Protein AF-A0A949ELI7-F1 (afdb_monomer)

Secondary structure (DSSP, 8-state):
------HHHHHHHHHHHHHTT-----------------TTGGGHHHHHHS--GGGT----GGGS-EEEE-TTTTT-EEEE-TTSS-S-SSS-S---

Radius of gyration: 21.1 Å; Cα contacts (8 Å, |Δi|>4): 70; chains: 1; bounding box: 46×26×59 Å

Nearest PDB structures (foldseek):
  5mrc-assembly1_66  TM=2.007E-01  e=7.006E+00  Saccharomyces cerevisiae

Sequence (96 aa):
MARERSFEAIKDIIKSIRKEKIECEIETFIHGAMCVSLSGRCFLSSYAFSKSANRGKCVQPCRRKYLITDLEEKGNKYILGKDYIRIYERIFPGDT

Structure (mmCIF, N/CA/C/O backbone):
data_AF-A0A949ELI7-F1
#
_entry.id   AF-A0A949ELI7-F1
#
loop_
_atom_site.group_PDB
_atom_site.id
_atom_site.type_symbol
_atom_site.label_atom_id
_atom_site.label_alt_id
_atom_site.label_comp_id
_atom_site.label_asym_id
_atom_site.label_entity_id
_atom_site.label_seq_id
_atom_site.pdbx_PDB_ins_code
_atom_site.Cartn_x
_atom_site.Cartn_y
_atom_site.Cartn_z
_atom_site.occupancy
_atom_site.B_iso_or_equiv
_atom_site.auth_seq_id
_atom_site.auth_comp_id
_atom_site.auth_asym_id
_atom_site.auth_atom_id
_atom_site.pdbx_PDB_model_num
ATOM 1 N N . MET A 1 1 ? -0.969 10.454 22.392 1.00 39.78 1 MET A N 1
ATOM 2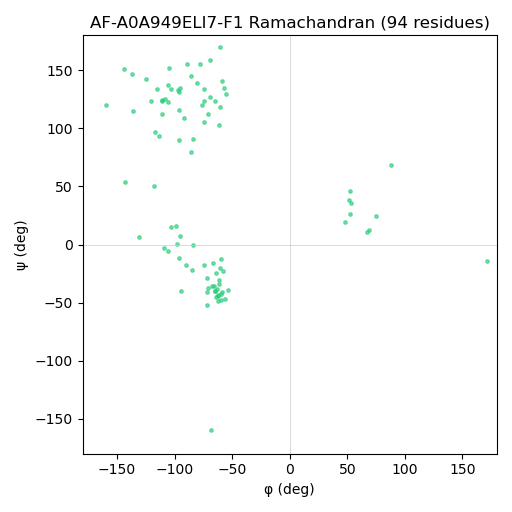 C CA . MET A 1 1 ? -0.730 10.076 20.979 1.00 39.78 1 MET A CA 1
ATOM 3 C C . MET A 1 1 ? -1.254 8.670 20.757 1.00 39.78 1 MET A C 1
ATOM 5 O O . MET A 1 1 ? -0.818 7.774 21.474 1.00 39.78 1 MET A O 1
ATOM 9 N N . ALA A 1 2 ? -2.176 8.481 19.812 1.00 56.47 2 ALA A N 1
ATOM 10 C CA . ALA A 1 2 ? -2.608 7.151 19.389 1.00 56.47 2 ALA A CA 1
ATOM 11 C C . ALA A 1 2 ? -1.421 6.434 18.725 1.00 56.47 2 ALA A C 1
ATOM 13 O O . ALA A 1 2 ? -0.793 6.984 17.823 1.00 56.47 2 ALA A O 1
ATOM 14 N N . ARG A 1 3 ? -1.059 5.254 19.235 1.00 70.94 3 ARG A N 1
ATOM 15 C CA . ARG A 1 3 ? 0.002 4.406 18.677 1.00 70.94 3 ARG A CA 1
ATOM 16 C C . ARG A 1 3 ? -0.645 3.243 17.946 1.00 70.94 3 ARG A C 1
ATOM 18 O O . ARG A 1 3 ? -1.714 2.792 18.351 1.00 70.94 3 ARG A O 1
ATOM 25 N N . GLU A 1 4 ? 0.032 2.717 16.935 1.00 82.56 4 GLU A N 1
ATOM 26 C CA . GLU A 1 4 ? -0.331 1.418 16.381 1.00 82.56 4 GLU A CA 1
ATOM 27 C C . GLU A 1 4 ? -0.263 0.331 17.472 1.00 82.56 4 GLU A C 1
ATOM 29 O O . GLU A 1 4 ? 0.568 0.366 18.395 1.00 82.56 4 GLU A O 1
ATOM 34 N N . ARG A 1 5 ? -1.226 -0.588 17.429 1.00 86.19 5 ARG A N 1
ATOM 35 C CA . ARG A 1 5 ? -1.429 -1.660 18.409 1.00 86.19 5 ARG A CA 1
ATOM 36 C C . ARG A 1 5 ? -1.752 -2.947 17.662 1.00 86.19 5 ARG A C 1
ATOM 38 O O . ARG A 1 5 ? -2.402 -2.901 16.620 1.00 86.19 5 ARG A O 1
ATOM 45 N N . SER A 1 6 ? -1.321 -4.081 18.207 1.00 89.69 6 SER A N 1
ATOM 46 C CA . SER A 1 6 ? -1.749 -5.389 17.712 1.00 89.69 6 SER A CA 1
ATOM 47 C C . SER A 1 6 ? -3.225 -5.635 18.026 1.00 89.69 6 SER A C 1
ATOM 49 O O . SER A 1 6 ? -3.792 -5.038 18.949 1.00 89.69 6 SER A O 1
ATOM 51 N N . PHE A 1 7 ? -3.848 -6.549 17.283 1.00 90.06 7 PHE A N 1
ATOM 52 C CA . PHE A 1 7 ? -5.237 -6.935 17.524 1.00 90.06 7 PHE A CA 1
ATOM 53 C C . PHE A 1 7 ? -5.432 -7.553 18.911 1.00 90.06 7 PHE A C 1
ATOM 55 O O . PHE A 1 7 ? -6.468 -7.335 19.539 1.00 90.06 7 PHE A O 1
ATOM 62 N N . GLU A 1 8 ? -4.440 -8.286 19.414 1.00 93.19 8 GLU A N 1
ATOM 63 C CA . GLU A 1 8 ? -4.440 -8.870 20.756 1.00 93.19 8 GLU A CA 1
ATOM 64 C C . GLU A 1 8 ? -4.496 -7.772 21.822 1.00 93.19 8 GLU A C 1
ATOM 66 O O . GLU A 1 8 ? -5.374 -7.794 22.682 1.00 93.19 8 GLU A O 1
ATOM 71 N N . ALA A 1 9 ? -3.646 -6.747 21.702 1.00 90.88 9 ALA A N 1
ATOM 72 C CA . ALA A 1 9 ? -3.633 -5.627 22.637 1.00 90.88 9 ALA A CA 1
ATOM 73 C C . ALA A 1 9 ? -4.952 -4.835 22.607 1.00 90.88 9 ALA A C 1
ATOM 75 O O . ALA A 1 9 ? -5.450 -4.424 23.653 1.00 90.88 9 ALA A O 1
ATOM 76 N N . ILE A 1 10 ? -5.547 -4.649 21.422 1.00 91.88 10 ILE A N 1
ATOM 77 C CA . ILE A 1 10 ? -6.861 -4.001 21.283 1.00 91.88 10 ILE A CA 1
ATOM 78 C C . ILE A 1 10 ? -7.940 -4.821 22.005 1.00 91.88 10 ILE A C 1
ATOM 80 O O . ILE A 1 10 ? -8.740 -4.258 22.754 1.00 91.88 10 ILE A O 1
ATOM 84 N N . LYS A 1 11 ? -7.949 -6.152 21.843 1.00 92.81 11 LYS A N 1
ATOM 85 C CA . LYS A 1 11 ? -8.892 -7.041 22.547 1.00 92.81 11 LYS A CA 1
ATOM 86 C C . LYS A 1 11 ? -8.763 -6.926 24.062 1.00 92.81 11 LYS A C 1
ATOM 88 O O . LYS A 1 11 ? -9.783 -6.927 24.749 1.00 92.81 11 LYS A O 1
ATOM 93 N N . ASP A 1 12 ? -7.545 -6.831 24.578 1.00 94.06 12 ASP A N 1
ATOM 94 C CA . ASP A 1 12 ? -7.320 -6.740 26.019 1.00 94.06 12 ASP A CA 1
ATOM 95 C C . ASP A 1 12 ? -7.770 -5.390 26.588 1.00 94.06 12 ASP A C 1
ATOM 97 O O . ASP A 1 12 ? -8.410 -5.361 27.637 1.00 94.06 12 ASP A O 1
ATOM 101 N N . ILE A 1 13 ? -7.577 -4.290 25.851 1.00 92.06 13 ILE A N 1
ATOM 102 C CA . ILE A 1 13 ? -8.137 -2.976 26.212 1.00 92.06 13 ILE A CA 1
ATOM 103 C C . ILE A 1 13 ? -9.671 -3.042 26.287 1.00 92.06 13 ILE A C 1
ATOM 105 O O . ILE A 1 13 ? -10.259 -2.618 27.283 1.00 92.06 13 ILE A O 1
ATOM 109 N N . ILE A 1 14 ? -10.323 -3.631 25.275 1.00 91.94 14 ILE A N 1
ATOM 110 C CA . ILE A 1 14 ? -11.788 -3.786 25.242 1.00 91.94 14 ILE A CA 1
ATOM 111 C C . ILE A 1 14 ? -12.281 -4.604 26.446 1.00 91.94 14 ILE A C 1
ATOM 113 O O . ILE A 1 14 ? -13.295 -4.265 27.058 1.00 91.94 14 ILE A O 1
ATOM 117 N N . LYS A 1 15 ? -11.579 -5.688 26.803 1.00 94.44 15 LYS A N 1
ATOM 118 C CA . LYS A 1 15 ? -11.929 -6.509 27.973 1.00 94.44 15 LYS A CA 1
ATOM 119 C C . LYS A 1 15 ? -11.830 -5.715 29.274 1.00 94.44 15 LYS A C 1
ATOM 121 O O . LYS A 1 15 ? -12.736 -5.831 30.096 1.00 94.44 15 LYS A O 1
ATOM 126 N N . SER A 1 16 ? -10.777 -4.920 29.459 1.00 93.62 16 SER A N 1
ATOM 127 C CA . SER A 1 16 ? -10.596 -4.108 30.669 1.00 93.62 16 SER A CA 1
ATOM 128 C C . SER A 1 16 ? -11.691 -3.053 30.819 1.00 93.62 16 SER A C 1
ATOM 130 O O . SER A 1 16 ? -12.309 -2.976 31.876 1.00 93.62 16 SER A O 1
ATOM 132 N N . ILE A 1 17 ? -12.032 -2.342 29.738 1.00 94.00 17 ILE A N 1
ATOM 133 C CA . ILE A 1 17 ? -13.133 -1.361 29.717 1.00 94.00 17 ILE A CA 1
ATOM 134 C C . ILE A 1 17 ? -14.454 -2.010 30.154 1.00 94.00 17 ILE A C 1
ATOM 136 O O . ILE A 1 17 ? -15.155 -1.494 31.025 1.00 94.00 17 ILE A O 1
ATOM 140 N N . ARG A 1 18 ? -14.768 -3.194 29.606 1.00 91.94 18 ARG A N 1
ATOM 141 C CA . ARG A 1 18 ? -15.977 -3.953 29.972 1.00 91.94 18 ARG A CA 1
ATOM 142 C C . ARG A 1 18 ? -15.957 -4.426 31.424 1.00 91.94 18 ARG A C 1
ATOM 144 O O . ARG A 1 18 ? -16.992 -4.392 32.083 1.00 91.94 18 ARG A O 1
ATOM 151 N N . LYS A 1 19 ? -14.800 -4.874 31.923 1.00 94.38 19 LYS A N 1
ATOM 152 C CA . LYS A 1 19 ? -14.629 -5.335 33.309 1.00 94.38 19 LYS A CA 1
ATOM 153 C C . LYS A 1 19 ? -14.843 -4.198 34.309 1.00 94.38 19 LYS A C 1
ATOM 155 O O . LYS A 1 19 ? -15.472 -4.413 35.340 1.00 94.38 19 LYS A O 1
ATOM 160 N N . GLU A 1 20 ? -14.350 -3.007 33.990 1.00 95.19 20 GLU A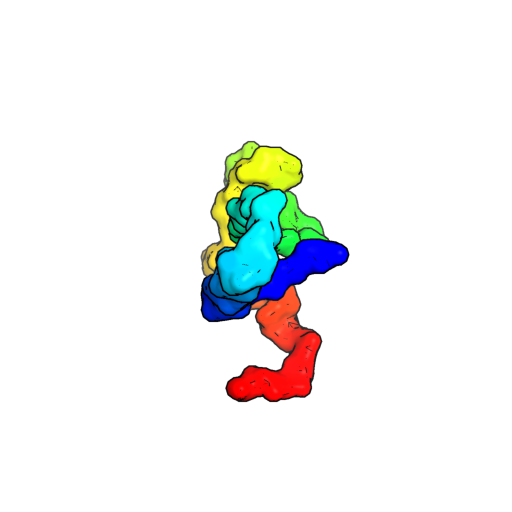 N 1
ATOM 161 C CA . GLU A 1 20 ? -14.453 -1.813 34.835 1.00 95.19 20 GLU A CA 1
ATOM 162 C C . GLU A 1 20 ? -15.785 -1.064 34.665 1.00 95.19 20 GLU A C 1
ATOM 164 O O . GLU A 1 20 ? -16.025 -0.084 35.362 1.00 95.19 20 GLU A O 1
ATOM 169 N N . LYS A 1 21 ? -16.680 -1.548 33.786 1.00 93.31 21 LYS A N 1
ATOM 170 C CA . LYS A 1 21 ? -17.979 -0.927 33.464 1.00 93.31 21 LYS A CA 1
ATOM 171 C C . LYS A 1 21 ? -17.848 0.546 33.056 1.00 93.31 21 LYS A C 1
ATOM 173 O O . LYS A 1 21 ? -18.709 1.362 33.377 1.00 93.31 21 LYS A O 1
ATOM 178 N N . ILE A 1 22 ? -16.770 0.876 32.349 1.00 94.50 22 ILE A N 1
ATOM 179 C CA . ILE A 1 22 ? -16.557 2.219 31.814 1.00 94.50 22 ILE A CA 1
ATOM 180 C C . ILE A 1 22 ? -17.452 2.373 30.585 1.00 94.50 22 ILE A C 1
ATOM 182 O O . ILE A 1 22 ? -17.332 1.618 29.620 1.00 94.50 22 ILE A O 1
ATOM 186 N N . GLU A 1 23 ? -18.356 3.344 30.626 1.00 91.88 23 GLU A N 1
ATOM 187 C CA . GLU A 1 23 ? -19.255 3.651 29.519 1.00 91.88 23 GLU A CA 1
ATOM 188 C C . GLU A 1 23 ? -18.534 4.570 28.523 1.00 91.88 23 GLU A C 1
ATOM 190 O O . GLU A 1 23 ? -18.502 5.791 28.670 1.00 91.88 23 GLU A O 1
ATOM 195 N N . CYS A 1 24 ? -17.867 3.968 27.537 1.00 90.56 24 CYS A N 1
ATOM 196 C CA . CYS A 1 24 ? -17.225 4.687 26.442 1.00 90.56 24 CYS A CA 1
ATOM 197 C C . CYS A 1 24 ? -17.323 3.914 25.122 1.00 90.56 24 CYS A C 1
ATOM 199 O O . CYS A 1 24 ? -17.369 2.681 25.094 1.00 90.56 24 CYS A O 1
ATOM 201 N N . GLU A 1 25 ? -17.338 4.652 24.014 1.00 88.75 25 GLU A N 1
ATOM 202 C CA . GLU A 1 25 ? -17.293 4.079 22.672 1.00 88.75 25 GLU A CA 1
ATOM 203 C C . GLU A 1 25 ? -15.846 3.838 22.233 1.00 88.75 25 GLU A C 1
ATOM 205 O O . GLU A 1 25 ? -14.933 4.597 22.566 1.00 88.75 25 GLU A O 1
ATOM 210 N N . ILE A 1 26 ? -15.631 2.761 21.475 1.00 87.62 26 ILE A N 1
ATOM 211 C CA . ILE A 1 26 ? -14.308 2.380 20.980 1.00 87.62 26 ILE A CA 1
ATOM 212 C C . ILE A 1 26 ? -14.280 2.584 19.474 1.00 87.62 26 ILE A C 1
ATOM 214 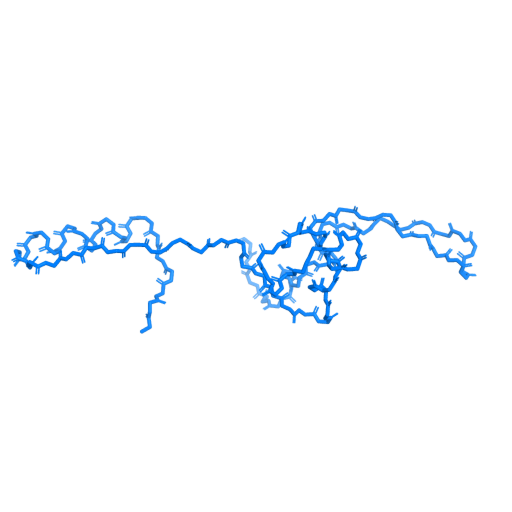O O . ILE A 1 26 ? -14.917 1.848 18.723 1.00 87.62 26 ILE A O 1
ATOM 218 N N . GLU A 1 27 ? -13.480 3.550 19.040 1.00 88.88 27 GLU A N 1
ATOM 219 C CA . GLU A 1 27 ? -13.194 3.799 17.634 1.00 88.88 27 GLU A CA 1
ATOM 220 C C . GLU A 1 27 ? -11.797 3.265 17.289 1.00 88.88 27 GLU A C 1
ATOM 222 O O . GLU A 1 27 ? -10.832 3.459 18.030 1.00 88.88 27 GLU A O 1
ATOM 227 N N . THR A 1 28 ? -11.677 2.548 16.170 1.00 87.06 28 THR A N 1
ATOM 228 C CA . THR A 1 28 ? -10.393 2.032 15.677 1.00 87.06 28 THR A CA 1
ATOM 229 C C . THR A 1 28 ? -10.116 2.595 14.294 1.00 87.06 28 THR A C 1
ATOM 231 O O . THR A 1 28 ? -10.895 2.388 13.366 1.00 87.06 28 THR A O 1
ATOM 234 N N . PHE A 1 29 ? -8.970 3.255 14.141 1.00 86.12 29 PHE A N 1
ATOM 235 C CA . PHE A 1 29 ? -8.504 3.766 12.858 1.00 86.12 29 PHE A CA 1
ATOM 236 C C . PHE A 1 29 ? -7.532 2.777 12.225 1.00 86.12 29 PHE A C 1
ATOM 238 O O . PHE A 1 29 ? -6.582 2.322 12.862 1.00 86.12 29 PHE A O 1
ATOM 245 N N . ILE A 1 30 ? -7.754 2.468 10.951 1.00 83.12 30 ILE A N 1
ATOM 246 C CA . ILE A 1 30 ? -6.825 1.678 10.148 1.00 83.12 30 ILE A CA 1
ATOM 247 C C . ILE A 1 30 ? -6.132 2.631 9.185 1.00 83.12 30 ILE A C 1
ATOM 249 O O . ILE A 1 30 ? -6.775 3.319 8.390 1.00 83.12 30 ILE A O 1
ATOM 253 N N . HIS A 1 31 ? -4.806 2.669 9.243 1.00 76.31 31 HIS A N 1
ATOM 254 C CA . HIS A 1 31 ? -4.016 3.418 8.279 1.00 76.31 31 HIS A CA 1
ATOM 255 C C . HIS A 1 31 ? -3.997 2.653 6.953 1.00 76.31 31 HIS A C 1
ATOM 257 O O . HIS A 1 31 ? -3.754 1.446 6.917 1.00 76.31 31 HIS A O 1
ATOM 263 N N . GLY A 1 32 ? -4.230 3.357 5.847 1.00 75.81 32 GLY A N 1
ATOM 264 C CA . GLY A 1 32 ? -3.966 2.813 4.520 1.00 75.81 32 GLY A CA 1
ATOM 265 C C . GLY A 1 32 ? -2.464 2.645 4.271 1.00 75.81 32 GLY A C 1
ATOM 266 O O . GLY A 1 32 ? -1.638 2.630 5.183 1.00 75.81 32 GLY A O 1
ATOM 267 N N . ALA A 1 33 ? -2.071 2.568 3.003 1.00 76.44 33 ALA A N 1
ATOM 268 C CA . ALA A 1 33 ? -0.658 2.492 2.655 1.00 76.44 33 ALA A CA 1
ATOM 269 C C . ALA A 1 33 ? 0.112 3.741 3.124 1.00 76.44 33 ALA A C 1
ATOM 271 O O . ALA A 1 33 ? 0.073 4.786 2.470 1.00 76.44 33 ALA A O 1
ATOM 272 N N . MET A 1 34 ? 0.865 3.608 4.218 1.00 74.25 34 MET A N 1
ATOM 273 C CA . MET A 1 34 ? 1.803 4.629 4.670 1.00 74.25 34 MET A CA 1
ATOM 274 C C . MET A 1 34 ? 2.863 4.857 3.592 1.00 74.25 34 MET A C 1
ATOM 276 O O . MET A 1 34 ? 3.591 3.945 3.182 1.00 74.25 34 MET A O 1
ATOM 280 N N . CYS A 1 35 ? 2.897 6.083 3.082 1.00 74.06 35 CYS A N 1
ATOM 281 C CA . CYS A 1 35 ? 3.867 6.525 2.096 1.00 74.06 35 CYS A CA 1
ATOM 282 C C . CYS A 1 35 ? 4.881 7.432 2.779 1.00 74.06 35 CYS A C 1
ATOM 284 O O . CYS A 1 35 ? 4.511 8.312 3.550 1.00 74.06 35 CYS A O 1
ATOM 286 N N . VAL A 1 36 ? 6.153 7.243 2.446 1.00 72.56 36 VAL A N 1
ATOM 287 C CA . VAL A 1 36 ? 7.232 8.112 2.909 1.00 72.56 36 VAL A CA 1
ATOM 288 C C . VAL A 1 36 ? 7.747 8.880 1.710 1.00 72.56 36 VAL A C 1
ATOM 290 O O . VAL A 1 36 ? 8.090 8.297 0.679 1.00 72.56 36 VAL A O 1
ATOM 293 N N . SER A 1 37 ? 7.738 10.204 1.820 1.00 71.38 37 SER A N 1
ATOM 294 C CA . SER A 1 37 ? 8.215 11.085 0.762 1.00 71.38 37 SER A CA 1
ATOM 295 C C . SER A 1 37 ? 9.726 11.264 0.888 1.00 71.38 37 SER A C 1
ATOM 297 O O . SER A 1 37 ? 10.185 12.279 1.402 1.00 71.38 37 SER A O 1
ATOM 299 N N . LEU A 1 38 ? 10.502 10.285 0.413 1.00 69.19 38 LEU A N 1
ATOM 300 C CA . LEU A 1 38 ? 11.946 10.459 0.231 1.00 69.19 38 LEU A CA 1
ATOM 301 C C . LEU A 1 38 ? 12.258 10.828 -1.218 1.00 69.19 38 LEU A C 1
ATOM 303 O O . LEU A 1 38 ? 11.766 10.186 -2.152 1.00 69.19 38 LEU A O 1
ATOM 307 N N . SER A 1 39 ? 13.090 11.855 -1.387 1.00 73.75 39 SER A N 1
ATOM 308 C CA . SER A 1 39 ? 13.663 12.267 -2.675 1.00 73.75 39 SER A CA 1
ATOM 309 C C . SER A 1 39 ? 12.622 12.448 -3.785 1.00 73.75 39 SER A C 1
ATOM 311 O O . SER A 1 39 ? 12.838 12.044 -4.923 1.00 73.75 39 SER A O 1
ATOM 313 N N . GLY A 1 40 ? 11.442 12.984 -3.450 1.00 73.94 40 GLY A N 1
ATOM 314 C CA . GLY A 1 40 ? 10.390 13.284 -4.428 1.00 73.94 40 GLY A CA 1
ATOM 315 C C . GLY A 1 40 ? 9.754 12.064 -5.109 1.00 73.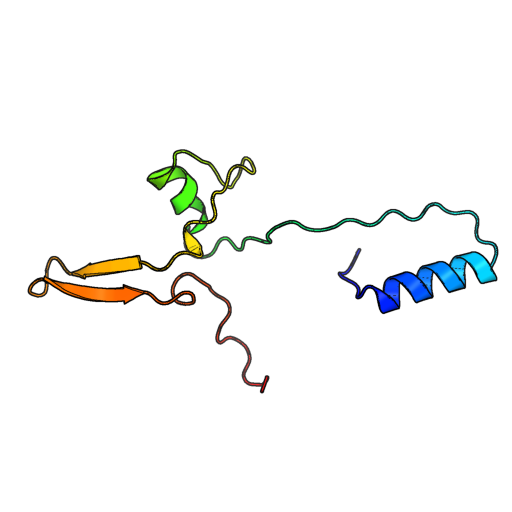94 40 GLY A C 1
ATOM 316 O O . GLY A 1 40 ? 8.974 12.225 -6.046 1.00 73.94 40 GLY A O 1
ATOM 317 N N . ARG A 1 41 ? 10.010 10.833 -4.641 1.00 76.62 41 ARG A N 1
ATOM 318 C CA . ARG A 1 41 ? 9.474 9.601 -5.259 1.00 76.62 41 ARG A CA 1
ATOM 319 C C . ARG A 1 41 ? 7.938 9.538 -5.270 1.00 76.62 41 ARG A C 1
ATOM 321 O O . ARG A 1 41 ? 7.347 8.817 -6.073 1.00 76.62 41 ARG A O 1
ATOM 328 N N . CYS A 1 42 ? 7.270 10.317 -4.420 1.00 79.19 42 CYS A N 1
ATOM 329 C CA . CYS A 1 42 ? 5.814 10.472 -4.409 1.00 79.19 42 CYS A CA 1
ATOM 330 C C . CYS A 1 42 ? 5.260 11.108 -5.704 1.00 79.19 42 CYS A C 1
ATOM 332 O O . CYS A 1 42 ? 4.113 10.838 -6.072 1.00 79.19 42 CYS A O 1
ATOM 334 N N . PHE A 1 43 ? 6.073 11.874 -6.442 1.00 85.25 43 PHE A N 1
ATOM 335 C CA . PHE A 1 43 ? 5.671 12.503 -7.701 1.00 85.25 43 PHE A CA 1
ATOM 336 C C . PHE A 1 43 ? 5.564 11.525 -8.872 1.00 85.25 43 PHE A C 1
ATOM 338 O O . PHE A 1 43 ? 4.850 11.833 -9.826 1.00 85.25 43 PHE A O 1
ATOM 345 N N . LEU A 1 44 ? 6.160 10.325 -8.792 1.00 86.69 44 LEU A N 1
ATOM 346 C CA . LEU A 1 44 ? 6.092 9.328 -9.872 1.00 86.69 44 LEU A CA 1
ATOM 347 C C . LEU A 1 44 ? 4.647 9.024 -10.286 1.00 86.69 44 LEU A C 1
ATOM 349 O O . LEU A 1 44 ? 4.357 8.877 -11.468 1.00 86.69 44 LEU A O 1
ATOM 353 N N . SER A 1 45 ? 3.727 8.948 -9.321 1.00 89.12 45 SER A N 1
ATOM 354 C CA . SER A 1 45 ? 2.313 8.674 -9.608 1.00 89.12 45 SER A CA 1
ATOM 355 C C . SER A 1 45 ? 1.648 9.827 -10.364 1.00 89.12 45 SER A C 1
ATOM 357 O O . SER A 1 45 ? 0.818 9.603 -11.245 1.00 89.12 45 SER A O 1
ATOM 359 N N . SER A 1 46 ? 2.029 11.065 -10.050 1.00 91.44 46 SER A N 1
ATOM 360 C CA . SER A 1 46 ? 1.518 12.241 -10.749 1.00 91.44 46 SER A CA 1
ATOM 361 C C . SER A 1 46 ? 2.093 12.340 -12.157 1.00 91.44 46 SER A C 1
ATOM 363 O O . SER A 1 46 ? 1.355 12.645 -13.083 1.00 91.44 46 SER A O 1
ATOM 365 N N . TYR A 1 47 ? 3.385 12.056 -12.318 1.00 89.94 47 TYR A N 1
ATOM 366 C CA . TYR A 1 47 ? 4.072 12.156 -13.601 1.00 89.94 47 TYR A CA 1
ATOM 367 C C . TYR A 1 47 ? 3.648 11.049 -14.574 1.00 89.94 47 TYR A C 1
ATOM 369 O O . TYR A 1 47 ? 3.220 11.335 -15.683 1.00 89.94 47 TYR A O 1
ATOM 377 N N . ALA A 1 48 ? 3.702 9.785 -14.146 1.00 90.06 48 ALA A N 1
ATOM 378 C CA . ALA A 1 48 ? 3.464 8.649 -15.036 1.00 90.06 48 ALA A CA 1
ATOM 379 C C . ALA A 1 48 ? 1.979 8.282 -15.203 1.00 90.06 48 ALA A C 1
ATOM 381 O O . ALA A 1 48 ? 1.621 7.625 -16.174 1.00 90.06 48 ALA A O 1
ATOM 382 N N . PHE A 1 49 ? 1.112 8.663 -14.256 1.00 91.56 49 PHE A N 1
ATOM 383 C CA . PHE A 1 49 ? -0.297 8.239 -14.246 1.00 91.56 49 PHE A CA 1
ATOM 384 C C . PHE A 1 49 ? -1.286 9.393 -14.048 1.00 91.56 49 PHE A C 1
ATOM 386 O O . PHE A 1 49 ? -2.473 9.138 -13.842 1.00 91.56 49 PHE A O 1
ATOM 393 N N . SER A 1 50 ? -0.822 10.650 -14.030 1.00 92.75 50 SER A N 1
ATOM 394 C CA . SER A 1 50 ? -1.650 11.836 -13.734 1.00 92.75 50 SER A CA 1
ATOM 395 C C . SER A 1 50 ? -2.444 11.714 -12.422 1.00 92.75 50 SER A C 1
ATOM 397 O O . SER A 1 50 ? -3.501 12.320 -12.232 1.00 92.75 50 SER A O 1
ATOM 399 N N . LYS A 1 51 ? -1.939 10.908 -11.482 1.00 91.50 51 LYS A N 1
ATOM 400 C CA . LYS A 1 51 ? -2.609 10.536 -10.235 1.00 91.50 51 LYS A CA 1
ATOM 401 C C . LYS A 1 51 ? -1.797 11.045 -9.048 1.00 91.50 51 LYS A C 1
ATOM 403 O O . LYS A 1 51 ? -0.837 10.408 -8.620 1.00 91.50 51 LYS A O 1
ATOM 408 N N . SER A 1 52 ? -2.176 12.205 -8.513 1.00 88.25 52 SER A N 1
ATOM 409 C CA . SER A 1 52 ? -1.450 12.858 -7.414 1.00 88.25 52 SER A CA 1
ATOM 410 C C . SER A 1 52 ? -1.571 12.094 -6.090 1.00 88.25 52 SER A C 1
ATOM 412 O O . SER A 1 52 ? -2.677 11.830 -5.609 1.00 88.25 52 SER A O 1
ATOM 414 N N . ALA A 1 53 ? -0.426 11.794 -5.471 1.00 84.12 53 ALA A N 1
ATOM 415 C CA . ALA A 1 53 ? -0.368 11.184 -4.146 1.00 84.12 53 ALA A CA 1
ATOM 416 C C . ALA A 1 53 ? -0.916 12.112 -3.050 1.00 84.12 53 ALA A C 1
ATOM 418 O O . ALA A 1 53 ? -1.641 11.646 -2.176 1.00 84.12 53 ALA A O 1
ATOM 419 N N . ASN A 1 54 ? -0.688 13.424 -3.167 1.00 83.81 54 ASN A N 1
ATOM 420 C CA . ASN A 1 54 ? -1.182 14.431 -2.217 1.00 83.81 54 ASN A CA 1
ATOM 421 C C . ASN A 1 54 ? -2.714 14.559 -2.221 1.00 83.81 54 ASN A C 1
ATOM 4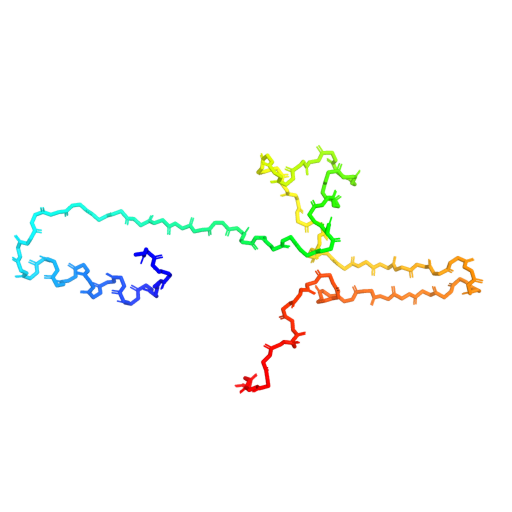23 O O . ASN A 1 54 ? -3.288 15.123 -1.300 1.00 83.81 54 ASN A O 1
ATOM 427 N N . ARG A 1 55 ? -3.385 14.035 -3.257 1.00 87.81 55 ARG A N 1
ATOM 428 C CA . ARG A 1 55 ? -4.853 13.979 -3.360 1.00 87.81 55 ARG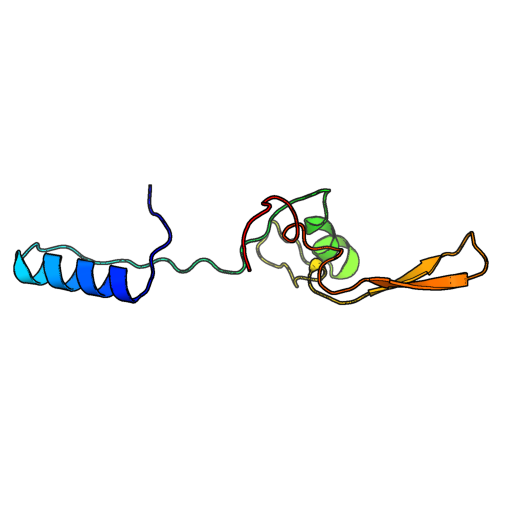 A CA 1
ATOM 429 C C . ARG A 1 55 ? -5.415 12.582 -3.076 1.00 87.81 55 ARG A C 1
ATOM 431 O O . ARG A 1 55 ? -6.531 12.286 -3.491 1.00 87.81 55 ARG A O 1
ATOM 438 N N . GLY A 1 56 ? -4.621 11.688 -2.481 1.00 85.75 56 GLY A N 1
ATOM 439 C CA . GLY A 1 56 ? -5.034 10.315 -2.175 1.00 85.75 56 GLY A CA 1
ATOM 440 C C . GLY A 1 56 ? -5.236 9.418 -3.402 1.00 85.75 56 GLY A C 1
ATOM 441 O O . GLY A 1 56 ? -5.789 8.333 -3.282 1.00 85.75 56 GLY A O 1
ATOM 442 N N . LYS A 1 57 ? -4.791 9.836 -4.597 1.00 89.38 57 LYS A N 1
ATOM 443 C CA . LYS A 1 57 ? -4.999 9.086 -5.850 1.00 89.38 57 LYS A CA 1
ATOM 444 C C . LYS A 1 57 ? -3.819 8.182 -6.229 1.00 89.38 57 LYS A C 1
ATOM 446 O O . LYS A 1 57 ? -3.816 7.643 -7.330 1.00 89.38 57 LYS A O 1
ATOM 451 N N . CYS A 1 58 ? -2.813 8.035 -5.362 1.00 88.75 58 CYS A N 1
ATOM 452 C CA . CYS A 1 58 ? -1.564 7.329 -5.669 1.00 88.75 58 CYS A CA 1
ATOM 453 C C . CYS A 1 58 ? -1.797 5.887 -6.154 1.00 88.75 58 CYS A C 1
ATOM 455 O O . CYS A 1 58 ? -2.451 5.107 -5.467 1.00 88.75 58 CYS A O 1
ATOM 457 N N . VAL A 1 59 ? -1.185 5.502 -7.281 1.00 89.62 59 VAL A N 1
ATOM 458 C CA . VAL A 1 59 ? -1.228 4.117 -7.814 1.00 89.62 59 VAL A CA 1
ATOM 459 C C . VAL A 1 59 ? 0.014 3.288 -7.464 1.00 89.62 59 VAL A C 1
ATOM 461 O O . VAL A 1 59 ? 0.290 2.255 -8.077 1.00 89.62 59 VAL A O 1
ATOM 464 N N . GLN A 1 60 ? 0.785 3.774 -6.490 1.00 86.50 60 GLN A N 1
ATOM 465 C CA . GLN A 1 60 ? 1.956 3.115 -5.909 1.00 86.50 60 GLN A CA 1
ATOM 466 C C . GLN A 1 60 ? 3.020 2.646 -6.926 1.00 86.50 60 GLN A C 1
ATOM 468 O O . GLN A 1 60 ? 3.525 1.525 -6.814 1.00 86.50 60 GLN A O 1
ATOM 473 N N . PRO A 1 61 ? 3.420 3.477 -7.912 1.00 85.88 61 PRO A N 1
ATOM 474 C CA . PRO A 1 61 ? 4.427 3.077 -8.897 1.00 85.88 61 PRO A CA 1
ATOM 475 C C . PRO A 1 61 ? 5.783 2.762 -8.259 1.00 85.88 61 PRO A C 1
ATOM 477 O O . PRO A 1 61 ? 6.464 1.843 -8.689 1.00 85.88 61 PRO A O 1
ATOM 480 N N . CYS A 1 62 ? 6.120 3.424 -7.152 1.00 80.62 62 CYS A N 1
ATOM 481 C CA . CYS A 1 62 ? 7.336 3.173 -6.382 1.00 80.62 62 CYS A CA 1
ATOM 482 C C . CYS A 1 62 ? 7.483 1.740 -5.832 1.00 80.62 62 CYS A C 1
ATOM 484 O O . CYS A 1 62 ? 8.561 1.393 -5.369 1.00 80.62 62 CYS A O 1
ATOM 486 N N . ARG A 1 63 ? 6.432 0.906 -5.856 1.00 80.31 63 ARG A N 1
ATOM 487 C CA . ARG A 1 63 ? 6.471 -0.501 -5.408 1.00 80.31 63 ARG A CA 1
ATOM 488 C C . ARG A 1 63 ? 6.650 -1.501 -6.558 1.00 80.31 63 ARG A C 1
ATOM 490 O O . ARG A 1 63 ? 6.630 -2.711 -6.327 1.00 80.31 63 ARG A O 1
ATOM 497 N N . ARG A 1 64 ? 6.761 -1.020 -7.799 1.00 81.81 64 ARG A N 1
ATOM 498 C CA . ARG A 1 64 ? 6.891 -1.852 -9.002 1.00 81.81 64 ARG A CA 1
ATOM 499 C C . ARG A 1 64 ? 8.361 -2.149 -9.295 1.00 81.81 64 ARG A C 1
ATOM 501 O O . ARG A 1 64 ? 9.244 -1.395 -8.902 1.00 81.81 64 ARG A O 1
ATOM 508 N N . LYS A 1 65 ? 8.607 -3.254 -10.002 1.00 81.19 65 LYS A N 1
ATOM 509 C CA . LYS A 1 65 ? 9.923 -3.550 -10.580 1.00 81.19 65 LYS A CA 1
ATOM 510 C C . LYS A 1 65 ? 10.077 -2.758 -11.874 1.00 81.19 65 LYS A C 1
ATOM 512 O O . LYS A 1 65 ? 9.126 -2.689 -12.653 1.00 81.19 65 LYS A O 1
ATOM 517 N N . TYR A 1 66 ? 11.261 -2.204 -12.097 1.00 81.44 66 TYR A N 1
ATOM 518 C CA . TYR A 1 66 ? 11.575 -1.439 -13.301 1.00 81.44 66 TYR A CA 1
ATOM 519 C C . TYR A 1 66 ? 12.808 -2.015 -13.982 1.00 81.44 66 TYR A C 1
ATOM 521 O O . TYR A 1 66 ? 13.754 -2.426 -13.316 1.00 81.44 66 TYR A O 1
ATOM 529 N N . LEU A 1 67 ? 12.792 -2.021 -15.310 1.00 83.38 67 LEU A N 1
ATOM 530 C CA . LEU A 1 67 ? 13.984 -2.221 -16.117 1.00 83.38 67 LEU A CA 1
ATOM 531 C C . LEU A 1 67 ? 14.490 -0.833 -16.512 1.00 83.38 67 LEU A C 1
ATOM 533 O O . LEU A 1 67 ? 13.783 -0.103 -17.204 1.00 83.38 67 LEU A O 1
ATOM 537 N N . ILE A 1 68 ? 15.675 -0.460 -16.046 1.00 83.00 68 ILE A N 1
ATOM 538 C CA . ILE A 1 68 ? 16.361 0.760 -16.473 1.00 83.00 68 ILE A CA 1
ATOM 539 C C . ILE A 1 68 ? 17.329 0.382 -17.581 1.00 83.00 68 ILE A C 1
ATOM 541 O O . ILE A 1 68 ? 18.039 -0.611 -17.470 1.00 83.00 68 ILE A O 1
ATOM 545 N N . THR A 1 69 ? 17.344 1.172 -18.647 1.00 82.69 69 THR A N 1
ATOM 546 C CA . THR A 1 69 ? 18.367 1.074 -19.687 1.00 82.69 69 THR A CA 1
ATOM 547 C C . THR A 1 69 ? 19.222 2.323 -19.597 1.00 82.69 69 THR A C 1
ATOM 549 O O . THR A 1 69 ? 18.682 3.427 -19.637 1.00 82.69 69 THR A O 1
ATOM 552 N N . ASP A 1 70 ? 20.525 2.136 -19.433 1.00 82.50 70 ASP A N 1
ATOM 553 C CA . ASP A 1 70 ? 21.491 3.220 -19.523 1.00 82.50 70 ASP A CA 1
ATOM 554 C C . ASP A 1 70 ? 21.668 3.603 -20.994 1.00 82.50 70 ASP A C 1
ATOM 556 O O . ASP A 1 70 ? 21.940 2.749 -21.842 1.00 82.50 70 ASP A O 1
ATOM 560 N N . LEU A 1 71 ? 21.433 4.876 -21.299 1.00 79.44 71 LEU A N 1
ATOM 561 C CA . LEU A 1 71 ? 21.517 5.402 -22.658 1.00 79.44 71 LEU A CA 1
ATOM 562 C C . LEU A 1 71 ? 22.918 5.926 -22.996 1.00 79.44 71 LEU A C 1
ATOM 564 O O . LEU A 1 71 ? 23.221 6.062 -24.179 1.00 79.44 71 LEU A O 1
ATOM 568 N N . GLU A 1 72 ? 23.763 6.195 -21.998 1.00 79.62 72 GLU A N 1
ATOM 569 C CA . GLU A 1 72 ? 25.118 6.717 -22.197 1.00 79.62 72 GLU A CA 1
ATOM 570 C C . GLU A 1 72 ? 26.157 5.585 -22.227 1.00 79.62 72 GLU A C 1
ATOM 572 O O . GLU A 1 72 ? 27.025 5.564 -23.102 1.00 79.62 72 GLU A O 1
ATOM 577 N N . GLU A 1 73 ? 26.027 4.569 -21.367 1.00 63.53 73 GLU A N 1
ATOM 578 C CA . GLU A 1 73 ? 26.871 3.367 -21.409 1.00 63.53 73 GLU A CA 1
ATOM 579 C C . GLU A 1 73 ? 26.210 2.213 -22.179 1.00 63.53 73 GLU A C 1
ATOM 581 O O . GLU A 1 73 ? 25.532 1.354 -21.611 1.00 63.53 73 GLU A O 1
ATOM 586 N N . LYS A 1 74 ? 26.458 2.157 -23.496 1.00 66.19 74 LYS A N 1
ATOM 587 C CA . LYS A 1 74 ? 26.273 0.978 -24.381 1.00 66.19 74 LYS A CA 1
ATOM 588 C C . LYS A 1 74 ? 24.929 0.219 -24.278 1.00 66.19 74 LYS A C 1
ATOM 590 O O . LYS A 1 74 ? 24.846 -0.918 -24.740 1.00 66.19 74 LYS A O 1
ATOM 595 N N . GLY A 1 75 ? 23.864 0.810 -23.736 1.00 72.19 75 GLY A N 1
ATOM 596 C CA . GLY A 1 75 ? 22.565 0.144 -23.614 1.00 72.19 75 GLY A CA 1
ATOM 597 C C . GLY A 1 75 ? 22.494 -0.910 -22.505 1.00 72.19 75 GLY A C 1
ATOM 598 O O . GLY A 1 75 ? 21.674 -1.830 -22.599 1.00 72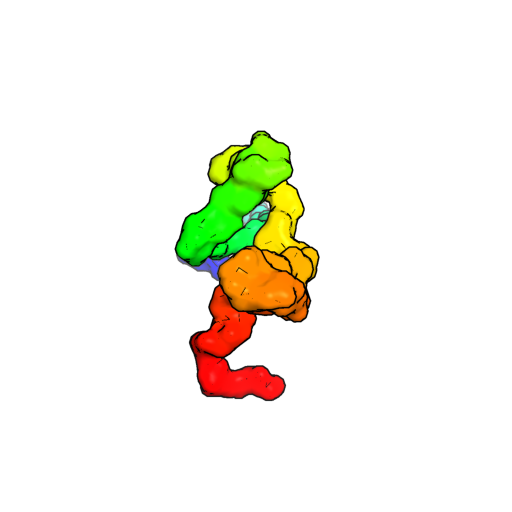.19 75 GLY A O 1
ATOM 599 N N . ASN A 1 76 ? 23.336 -0.814 -21.471 1.00 76.06 76 ASN A N 1
ATOM 600 C CA . ASN A 1 76 ? 23.281 -1.726 -20.329 1.00 76.06 76 ASN A CA 1
ATOM 601 C C . ASN A 1 76 ? 21.890 -1.694 -19.670 1.00 76.06 76 ASN A C 1
ATOM 603 O O . ASN A 1 76 ? 21.307 -0.631 -19.447 1.00 76.06 76 ASN A O 1
ATOM 607 N N . LYS A 1 77 ? 21.341 -2.875 -19.360 1.00 80.44 77 LYS A N 1
ATOM 608 C CA . LYS A 1 77 ? 20.012 -3.033 -18.753 1.00 80.44 77 LYS A CA 1
ATOM 609 C C . LYS A 1 77 ? 20.133 -3.480 -17.302 1.00 80.44 77 LYS A C 1
ATOM 611 O O . LYS A 1 77 ? 20.698 -4.532 -17.019 1.00 80.44 77 LYS A O 1
ATOM 616 N N . TYR A 1 78 ? 19.518 -2.726 -16.401 1.00 78.38 78 TYR A N 1
ATOM 617 C CA . TYR A 1 78 ? 19.486 -2.994 -14.969 1.00 78.38 78 TYR A CA 1
ATOM 618 C C . TYR A 1 78 ? 18.060 -3.291 -14.520 1.00 78.38 78 TYR A C 1
ATOM 620 O O . TYR A 1 78 ? 17.123 -2.565 -14.852 1.00 78.38 78 TYR A O 1
ATOM 628 N N . ILE A 1 79 ? 17.882 -4.346 -13.729 1.00 78.00 79 ILE A N 1
ATOM 629 C CA . ILE A 1 79 ? 16.605 -4.617 -13.068 1.00 78.00 79 ILE A CA 1
ATOM 630 C C . ILE A 1 79 ? 16.645 -3.947 -11.699 1.00 78.00 79 ILE A C 1
ATOM 632 O O . ILE A 1 79 ? 17.329 -4.411 -10.789 1.00 78.00 79 ILE A O 1
ATOM 636 N N . LEU A 1 80 ? 15.871 -2.878 -11.533 1.00 75.00 80 LEU A N 1
ATOM 637 C CA . LEU A 1 80 ? 15.587 -2.347 -10.210 1.00 75.00 80 LEU A CA 1
ATOM 638 C C . LEU A 1 80 ? 14.649 -3.308 -9.479 1.00 75.00 80 LEU A C 1
ATOM 640 O O . LEU A 1 80 ? 13.479 -3.484 -9.846 1.00 75.00 80 LEU A O 1
ATOM 644 N N . GLY A 1 81 ? 15.189 -3.941 -8.436 1.00 63.56 81 GLY A N 1
ATOM 645 C CA . GLY A 1 81 ? 14.438 -4.773 -7.502 1.00 63.56 81 GLY A CA 1
ATOM 646 C C . GLY A 1 81 ? 13.334 -3.995 -6.776 1.00 63.56 81 GLY A C 1
ATOM 647 O O . GLY A 1 81 ? 13.271 -2.766 -6.832 1.00 63.56 81 GLY A O 1
ATOM 648 N N . LYS A 1 82 ? 12.461 -4.722 -6.062 1.00 55.41 82 LYS A N 1
ATOM 649 C CA . LYS A 1 82 ? 11.332 -4.133 -5.311 1.00 55.41 82 LYS A CA 1
ATOM 650 C C . LYS A 1 82 ? 11.780 -3.096 -4.270 1.00 55.41 82 LYS A C 1
ATOM 652 O O . LYS A 1 82 ? 10.986 -2.224 -3.919 1.00 55.41 82 LYS A O 1
ATOM 657 N N . ASP A 1 83 ? 13.033 -3.169 -3.826 1.00 54.97 83 ASP A N 1
ATOM 658 C CA . ASP A 1 83 ? 13.511 -2.428 -2.661 1.00 54.97 83 ASP A CA 1
ATOM 659 C C . ASP A 1 83 ? 14.408 -1.229 -3.009 1.00 54.97 83 ASP A C 1
ATOM 661 O O . ASP A 1 83 ? 14.674 -0.398 -2.154 1.00 54.97 83 ASP A O 1
ATOM 665 N N . TYR A 1 84 ? 14.763 -1.031 -4.285 1.00 57.88 84 TYR A N 1
ATOM 666 C CA . TYR A 1 84 ? 15.622 0.089 -4.710 1.00 57.88 84 TYR A CA 1
ATOM 667 C C . TYR A 1 84 ? 14.912 1.458 -4.654 1.00 57.88 84 TYR A C 1
ATOM 669 O O . TYR A 1 84 ? 15.526 2.510 -4.445 1.00 57.88 84 TYR A O 1
ATOM 677 N N . ILE A 1 85 ? 13.585 1.450 -4.834 1.00 57.78 85 ILE A N 1
ATOM 678 C CA . ILE A 1 85 ? 12.722 2.632 -4.665 1.00 57.78 85 ILE A CA 1
ATOM 679 C C . ILE A 1 85 ? 12.090 2.663 -3.255 1.00 57.78 85 ILE A C 1
ATOM 681 O O . ILE A 1 85 ? 11.582 3.703 -2.816 1.00 57.78 85 ILE A O 1
ATOM 685 N N . ARG A 1 86 ? 12.183 1.571 -2.486 1.00 50.59 86 ARG A N 1
ATOM 686 C CA . ARG A 1 86 ? 11.905 1.601 -1.046 1.00 50.59 86 ARG A CA 1
ATOM 687 C C . ARG A 1 86 ? 13.095 2.205 -0.305 1.00 50.59 86 ARG A C 1
ATOM 689 O O . ARG A 1 86 ? 14.207 2.268 -0.803 1.00 50.59 86 ARG A O 1
ATOM 696 N N . ILE A 1 87 ? 12.804 2.746 0.868 1.00 50.19 87 ILE A N 1
ATOM 697 C CA . ILE A 1 87 ? 13.761 3.445 1.739 1.00 50.19 87 ILE A CA 1
ATOM 698 C C . ILE A 1 87 ? 14.055 2.584 2.980 1.00 50.19 87 ILE A C 1
ATOM 700 O O . ILE A 1 87 ? 14.850 2.948 3.832 1.00 50.19 87 ILE A O 1
ATOM 704 N N . TYR A 1 88 ? 13.390 1.433 3.097 1.00 46.28 88 TYR A N 1
ATOM 705 C CA . TYR A 1 88 ? 13.326 0.644 4.322 1.00 46.28 88 TYR A CA 1
ATOM 706 C C . TYR A 1 88 ? 13.940 -0.739 4.155 1.00 46.28 88 TYR A C 1
ATOM 708 O O . TYR A 1 88 ? 13.327 -1.725 4.533 1.00 46.28 88 TYR A O 1
ATOM 716 N N . GLU A 1 89 ? 15.155 -0.805 3.620 1.00 43.44 89 GLU A N 1
ATOM 717 C CA . GLU A 1 89 ? 16.087 -1.872 3.982 1.00 43.44 89 GLU A CA 1
ATOM 718 C C . GLU A 1 89 ? 17.466 -1.228 4.183 1.00 43.44 89 GLU A C 1
A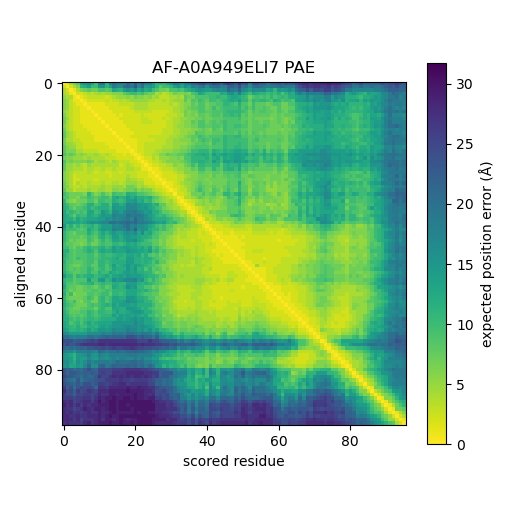TOM 720 O O . GLU A 1 89 ? 18.041 -0.688 3.242 1.00 43.44 89 GLU A O 1
ATOM 725 N N . ARG A 1 90 ? 17.963 -1.278 5.430 1.00 41.81 90 ARG A N 1
ATOM 726 C CA . ARG A 1 90 ? 19.210 -0.692 5.978 1.00 41.81 90 ARG A CA 1
ATOM 727 C C . ARG A 1 90 ? 19.162 0.741 6.517 1.00 41.81 90 ARG A C 1
ATOM 729 O O . ARG A 1 90 ? 19.890 1.597 6.034 1.00 41.81 90 ARG A O 1
ATOM 736 N N . ILE A 1 91 ? 18.455 0.948 7.630 1.00 43.28 91 ILE A N 1
ATOM 737 C CA . ILE A 1 91 ? 18.961 1.815 8.716 1.00 43.28 91 ILE A CA 1
ATOM 738 C C . ILE A 1 91 ? 18.562 1.224 10.082 1.00 43.28 91 ILE A C 1
ATOM 740 O O . ILE A 1 91 ? 17.915 1.898 10.855 1.00 43.28 91 ILE A O 1
ATOM 744 N N . PHE A 1 92 ? 18.885 -0.040 10.367 1.00 37.88 92 PHE A N 1
ATOM 745 C CA . PHE A 1 92 ? 19.133 -0.550 11.729 1.00 37.88 92 PHE A CA 1
ATOM 746 C C . PHE A 1 92 ? 19.949 -1.848 11.585 1.00 37.88 92 PHE A C 1
ATOM 748 O O . PHE A 1 92 ? 19.501 -2.758 10.886 1.00 37.88 92 PHE A O 1
ATOM 755 N N . PRO A 1 93 ? 21.164 -1.948 12.151 1.00 35.38 93 PRO A N 1
ATOM 756 C CA . PRO A 1 93 ? 21.845 -3.230 12.261 1.00 35.38 93 PRO A CA 1
ATOM 757 C C . PRO A 1 93 ? 21.159 -4.017 13.384 1.00 35.38 93 PRO A C 1
ATOM 759 O O . PRO A 1 93 ? 21.343 -3.665 14.546 1.00 35.38 93 PRO A O 1
ATOM 762 N N . GLY A 1 94 ? 20.346 -5.036 13.073 1.00 46.25 94 GLY A N 1
ATOM 763 C CA . GLY A 1 94 ? 19.822 -5.870 14.161 1.00 46.25 94 GLY A CA 1
ATOM 764 C C . GLY A 1 94 ? 18.737 -6.918 13.930 1.00 46.25 94 GLY A C 1
ATOM 765 O O . GLY A 1 94 ? 18.620 -7.751 14.815 1.00 46.25 94 GLY A O 1
ATOM 766 N N . ASP A 1 95 ? 17.997 -6.968 12.820 1.00 39.00 95 ASP A N 1
ATOM 767 C CA . ASP A 1 95 ? 16.840 -7.885 12.761 1.00 39.00 95 ASP A CA 1
ATOM 768 C C . ASP A 1 95 ? 17.039 -9.018 11.740 1.00 39.00 95 ASP A C 1
ATOM 770 O O . ASP A 1 95 ? 16.7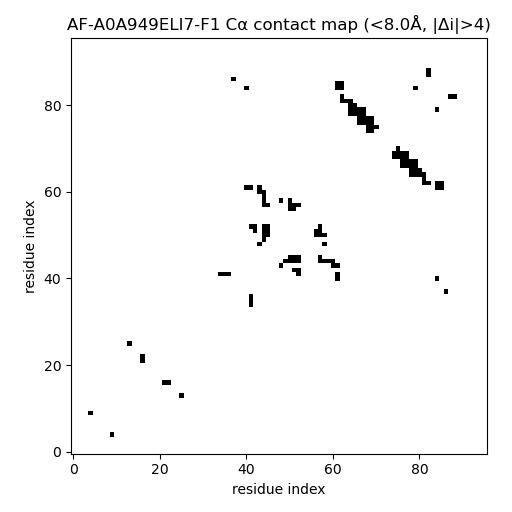90 -8.863 10.541 1.00 39.00 95 ASP A O 1
ATOM 774 N N . THR A 1 96 ? 17.549 -10.144 12.253 1.00 41.16 96 THR A N 1
ATOM 775 C CA . THR A 1 96 ? 17.324 -11.519 11.756 1.00 41.16 96 THR A CA 1
ATOM 776 C C . THR A 1 96 ? 15.943 -12.018 12.146 1.00 41.16 96 THR A C 1
ATOM 778 O O . THR A 1 96 ? 15.574 -11.780 13.318 1.00 41.16 96 THR A O 1
#

pLDDT: mean 77.5, std 16.21, range [35.38, 95.19]

Solvent-accessible surface area (backbone atoms only — not comparable to full-atom values): 6514 Å² total; per-residue (Å²): 131,94,70,95,73,54,72,68,58,52,52,52,53,54,50,50,39,62,73,72,66,57,94,72,87,87,86,84,88,81,83,72,89,86,78,78,80,58,92,63,54,53,47,50,20,32,72,80,65,75,20,41,44,95,74,76,49,51,76,59,59,57,66,49,70,44,79,46,65,39,83,84,61,90,60,47,75,44,75,43,52,59,58,74,68,45,85,85,79,85,90,69,96,78,87,129

Mean predicted aligned error: 10.96 Å

Foldseek 3Di:
DDDDDDPVVVVVVVVVCVVVVPPDDDDDDDDDDDDDCDPNLQCCQCVVPVAHVVVVRRPPPLQDWDWDFDPVPPRDIDIDDRPNSPPPDDDDPDDD